Protein AF-A0A327NDV2-F1 (afdb_monomer)

Sequence (132 aa):
MPEPAHWRHCYEQLCWQADEEELPPLVFFKADGRTGRAKRSKGRNLLDRLILHQDAVLAFAFEPGVPFTNNQAERDLRPVKVKQRVSGCFRTESGAGMYARISGFISTMRKNSQNVVDELASVLSGSFQWAT

Solvent-accessible surface area (backbone atoms only — not comparable to full-atom values): 8002 Å² total; per-residue (Å²): 129,83,58,73,67,57,57,51,49,55,50,52,51,51,53,51,53,50,56,72,70,50,74,79,60,52,69,47,75,43,98,85,74,46,72,47,81,60,46,73,51,73,63,57,57,48,49,57,48,48,66,76,39,40,69,70,72,48,30,42,83,75,42,87,93,42,64,90,59,64,61,63,61,52,60,68,48,43,60,60,52,45,32,52,76,70,64,80,40,67,95,43,69,69,58,44,50,54,51,50,53,54,51,49,50,49,53,50,32,51,74,70,72,44,61,51,67,62,52,53,50,28,51,76,70,71,70,58,73,81,91,125

InterPro domains:
  IPR004291 Transposase IS66, central domain [PF03050] (35-96)
  IPR052344 Transposase-related protein [PTHR33678] (30-127)

Foldseek 3Di:
DDDPVVVLVVLVVVLVVLVVVADDFDWDADPVRDIDDGHGDPSRVVSVVCVVCVCVQCCCVPPPPDPNDCVLVCVLCVVLVCCCPPVVHDPDPVSSVVVNVLSVLQSVCVVVVHDSVVQVVCVVVVNHDDDD

Secondary structure (DSSP, 8-state):
---HHHHHHHHHHHHHHHHHHSPPPBPPBPTTSPBPPPBPPHHHHHHHHHHHTHHHHHHHHHSTT--SSTHHHHHHHHHHHHHHHTS---SSHHHHHHHHHHHHHHHHHHHTT--HHHHHHHHHTT------

Nearest PDB structures (foldseek):
  4fxx-assembly6_C  TM=3.735E-01  e=3.099E+00  Homo sapiens
  7wig-assembly1_R  TM=2.532E-01  e=3.294E+00  Homo sapiens
  7bml-assembly2_C  TM=2.280E-01  e=4.472E+00  Borreliella burgdorferi

Radius of gyration: 22.99 Å; Cα contacts (8 Å, |Δi|>4): 66; chains: 1; bounding box: 59×37×53 Å

pLDDT: mean 89.01, std 7.72, range [56.84,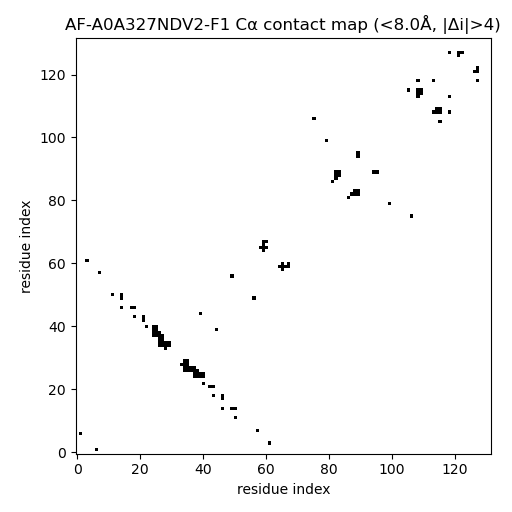 96.94]

Structure (mmCIF, N/CA/C/O backbone):
data_AF-A0A327NDV2-F1
#
_entry.id   AF-A0A327NDV2-F1
#
loop_
_atom_site.group_PDB
_atom_site.id
_atom_site.type_symbol
_atom_site.label_atom_id
_atom_site.label_alt_id
_atom_site.label_comp_id
_atom_site.label_asym_id
_atom_site.label_entity_id
_atom_site.label_seq_id
_atom_site.pdbx_PDB_ins_code
_atom_site.Cartn_x
_atom_site.Cartn_y
_atom_site.Cartn_z
_atom_site.occupancy
_atom_site.B_iso_or_equiv
_atom_site.auth_seq_id
_atom_site.auth_comp_id
_atom_site.auth_asym_id
_atom_site.auth_atom_id
_atom_site.pdbx_PDB_model_num
ATOM 1 N N . MET A 1 1 ? -12.629 15.854 -20.122 1.00 56.84 1 MET A N 1
ATOM 2 C CA . MET A 1 1 ? -11.651 14.851 -19.649 1.00 56.84 1 MET A CA 1
ATOM 3 C C . MET A 1 1 ? -11.583 13.764 -20.706 1.00 56.84 1 MET A C 1
ATOM 5 O O . MET A 1 1 ? -12.658 13.367 -21.145 1.00 56.84 1 MET A O 1
ATOM 9 N N . PRO A 1 2 ? -10.397 13.343 -21.177 1.00 66.94 2 PRO A N 1
ATOM 10 C CA . PRO A 1 2 ? -10.296 12.212 -22.096 1.00 66.94 2 PRO A CA 1
ATOM 11 C C . PRO A 1 2 ? -10.910 10.955 -21.474 1.00 66.94 2 PRO A C 1
ATOM 13 O O . PRO A 1 2 ? -10.906 10.800 -20.252 1.00 66.94 2 PRO A O 1
ATOM 16 N N . GLU A 1 3 ? -11.452 10.089 -22.322 1.00 84.06 3 GLU A N 1
ATOM 17 C CA . GLU A 1 3 ? -12.084 8.827 -21.930 1.00 84.06 3 GLU A CA 1
ATOM 18 C C . GLU A 1 3 ? -11.036 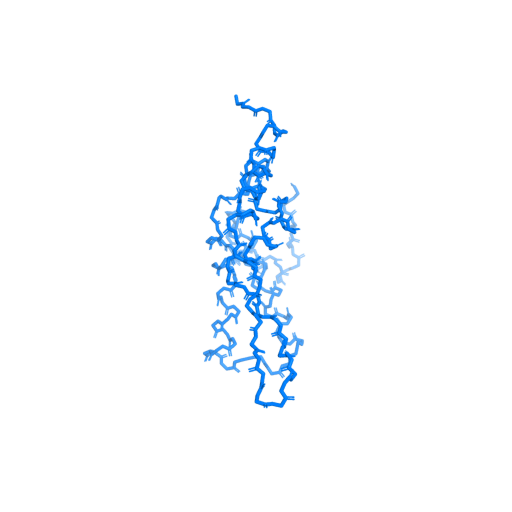7.879 -21.300 1.00 84.06 3 GLU A C 1
ATOM 20 O O . GLU A 1 3 ? -9.881 7.898 -21.735 1.00 84.06 3 GLU A O 1
ATOM 25 N N . PRO A 1 4 ? -11.363 7.066 -20.274 1.00 84.31 4 PRO A N 1
ATOM 26 C CA . PRO A 1 4 ? -10.383 6.220 -19.582 1.00 84.31 4 PRO A CA 1
ATOM 27 C C . PRO A 1 4 ? -9.546 5.320 -20.500 1.00 84.31 4 PRO A C 1
ATOM 29 O O . PRO A 1 4 ? -8.363 5.098 -20.230 1.00 84.31 4 PRO A O 1
ATOM 32 N N . ALA A 1 5 ? -10.122 4.848 -21.611 1.00 89.25 5 ALA A N 1
ATOM 33 C CA . ALA A 1 5 ? -9.399 4.066 -22.610 1.00 89.25 5 ALA A CA 1
ATOM 34 C C . ALA A 1 5 ? -8.225 4.834 -23.242 1.00 89.25 5 ALA A C 1
ATOM 36 O O . ALA A 1 5 ? -7.167 4.250 -23.470 1.00 89.25 5 ALA A O 1
ATOM 37 N N . HIS A 1 6 ? -8.366 6.147 -23.458 1.00 92.75 6 HIS A N 1
ATOM 38 C CA . HIS A 1 6 ? -7.300 6.981 -24.015 1.00 92.75 6 HIS A CA 1
ATOM 39 C C . HIS A 1 6 ? -6.055 6.973 -23.121 1.00 92.75 6 HIS A C 1
ATOM 41 O O . HIS A 1 6 ? -4.944 6.755 -23.593 1.00 92.75 6 HIS A O 1
ATOM 47 N N . TRP A 1 7 ? -6.236 7.167 -21.815 1.00 92.38 7 TRP A N 1
ATOM 48 C CA . TRP A 1 7 ? -5.125 7.215 -20.865 1.00 92.38 7 TRP A CA 1
ATOM 49 C C . TRP A 1 7 ? -4.449 5.859 -20.665 1.00 92.38 7 TRP A C 1
ATOM 51 O O . TRP A 1 7 ? -3.228 5.809 -20.530 1.00 92.38 7 TRP A O 1
ATOM 61 N N . ARG A 1 8 ? -5.217 4.763 -20.698 1.00 94.12 8 ARG A N 1
ATOM 62 C CA . ARG A 1 8 ? -4.651 3.406 -20.702 1.00 94.12 8 ARG A CA 1
ATOM 63 C C . ARG A 1 8 ? -3.805 3.163 -21.942 1.00 94.12 8 ARG A C 1
ATOM 65 O O . ARG A 1 8 ? -2.675 2.710 -21.817 1.00 94.12 8 ARG A O 1
ATOM 72 N N . HIS A 1 9 ? -4.303 3.560 -23.109 1.00 94.62 9 HIS A N 1
ATOM 73 C CA . HIS A 1 9 ? -3.544 3.446 -24.345 1.00 94.62 9 HIS A CA 1
ATOM 74 C C . HIS A 1 9 ? -2.242 4.259 -24.287 1.00 94.62 9 HIS A C 1
ATOM 76 O O . HIS A 1 9 ? -1.179 3.736 -24.602 1.00 94.62 9 HIS A O 1
ATOM 82 N N . CYS A 1 10 ? -2.287 5.506 -23.808 1.00 95.00 10 CYS A N 1
ATOM 83 C CA . CYS A 1 10 ? -1.079 6.312 -23.604 1.00 95.00 10 CYS A CA 1
ATOM 84 C C . CYS A 1 10 ? -0.078 5.633 -22.651 1.00 95.00 10 CYS A C 1
ATOM 86 O O . CYS A 1 10 ? 1.124 5.654 -22.907 1.00 95.00 10 CYS A O 1
ATOM 88 N N . TYR A 1 11 ? -0.557 5.010 -21.573 1.00 95.69 11 TYR A N 1
ATOM 89 C CA . TYR A 1 11 ? 0.287 4.269 -20.635 1.00 95.69 11 TYR A CA 1
ATOM 90 C C . TYR A 1 11 ? 0.941 3.035 -21.276 1.00 95.69 11 TYR A C 1
ATOM 92 O O . TYR A 1 11 ? 2.135 2.799 -21.091 1.00 95.69 11 TYR A O 1
ATOM 100 N N . GLU A 1 12 ? 0.184 2.276 -22.065 1.00 96.00 12 GLU A N 1
ATOM 101 C CA . GLU A 1 12 ? 0.687 1.116 -22.808 1.00 96.00 12 GLU A CA 1
ATOM 102 C C . GLU A 1 12 ? 1.746 1.522 -23.835 1.00 96.00 12 GLU A C 1
ATOM 104 O O . GLU A 1 12 ? 2.784 0.872 -23.930 1.00 96.00 12 GLU A O 1
ATOM 109 N N . GLN A 1 13 ? 1.533 2.635 -24.546 1.00 96.62 13 GLN A N 1
ATOM 110 C CA . GLN A 1 13 ? 2.521 3.183 -25.478 1.00 96.62 13 GLN A CA 1
ATOM 111 C C . GLN A 1 13 ? 3.828 3.563 -24.771 1.00 96.62 13 GLN A C 1
ATOM 113 O O . GLN A 1 13 ? 4.904 3.264 -25.282 1.00 96.62 13 GLN A O 1
ATOM 118 N N . LEU A 1 14 ? 3.759 4.158 -23.575 1.00 96.06 14 LEU A N 1
ATOM 119 C CA . LEU A 1 14 ? 4.951 4.461 -22.774 1.00 96.06 14 LEU A CA 1
ATOM 120 C C . LEU A 1 14 ? 5.684 3.193 -22.322 1.00 96.06 14 LEU A C 1
ATOM 122 O O . LEU A 1 14 ? 6.911 3.143 -22.365 1.00 96.06 14 LEU A O 1
ATOM 126 N N . CYS A 1 15 ? 4.948 2.161 -21.903 1.00 95.88 15 CYS A N 1
ATOM 127 C CA . CYS A 1 15 ? 5.549 0.879 -21.540 1.00 95.88 15 CYS A CA 1
ATOM 128 C C . CYS A 1 15 ? 6.213 0.210 -22.749 1.00 95.88 15 CYS A C 1
ATOM 130 O O . CYS A 1 15 ? 7.294 -0.355 -22.614 1.00 95.88 15 CYS A O 1
ATOM 132 N N . TRP A 1 16 ? 5.598 0.308 -23.927 1.00 95.44 16 TRP A N 1
ATOM 133 C CA . TRP A 1 16 ? 6.152 -0.224 -25.167 1.00 95.44 16 TRP A CA 1
ATOM 134 C C . TRP A 1 16 ? 7.442 0.497 -25.578 1.00 95.44 16 TRP A C 1
ATOM 136 O O . TRP A 1 16 ? 8.445 -0.161 -25.831 1.00 95.44 16 TRP A O 1
ATOM 146 N N . GLN A 1 17 ? 7.462 1.832 -25.535 1.00 95.19 17 GLN A N 1
ATOM 147 C CA . GLN A 1 17 ? 8.678 2.622 -25.779 1.00 95.19 17 GLN A CA 1
ATOM 148 C C . GLN A 1 17 ? 9.801 2.257 -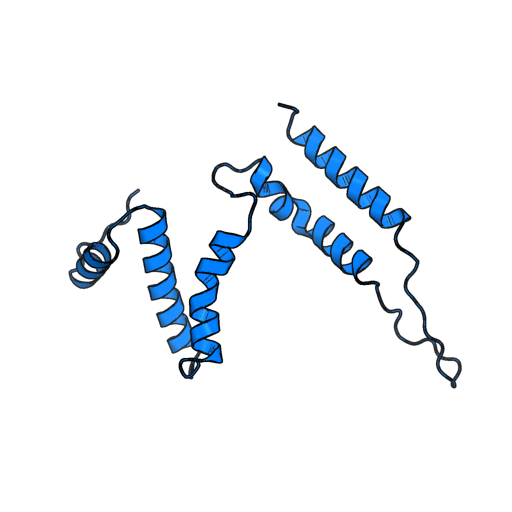24.798 1.00 95.19 17 GLN A C 1
ATOM 150 O O . GLN A 1 17 ? 10.943 2.048 -25.201 1.00 95.19 17 GLN A O 1
ATOM 155 N N . ALA A 1 18 ? 9.472 2.106 -23.512 1.00 92.62 18 ALA A N 1
ATOM 156 C CA . ALA A 1 18 ? 10.437 1.673 -22.506 1.00 92.62 18 ALA A CA 1
ATOM 157 C C . ALA A 1 18 ? 10.971 0.251 -22.768 1.00 92.62 18 ALA A C 1
ATOM 159 O O . ALA A 1 18 ? 12.122 -0.038 -22.450 1.00 92.62 18 ALA A O 1
ATOM 160 N N . ASP A 1 19 ? 10.158 -0.640 -23.342 1.00 92.50 19 ASP A N 1
ATOM 161 C CA . ASP A 1 19 ? 10.573 -1.998 -23.700 1.00 92.50 19 ASP A CA 1
ATOM 162 C C . ASP A 1 19 ? 11.634 -2.005 -24.811 1.00 92.50 19 ASP A C 1
ATOM 164 O O . ASP A 1 19 ? 12.606 -2.765 -24.717 1.00 92.50 19 ASP A O 1
ATOM 168 N N . GLU A 1 20 ? 11.461 -1.125 -25.808 1.00 91.62 20 GLU A N 1
ATOM 169 C CA . GLU A 1 20 ? 12.393 -0.920 -26.923 1.00 91.62 20 GLU A CA 1
ATOM 170 C C . GLU A 1 20 ? 13.711 -0.267 -26.480 1.00 91.62 20 GLU A C 1
ATOM 172 O O . GLU A 1 20 ? 14.782 -0.658 -26.948 1.00 91.62 20 GLU A O 1
ATOM 177 N N . GLU A 1 21 ? 13.652 0.708 -25.567 1.00 90.12 21 GLU A N 1
ATOM 178 C CA . GLU A 1 21 ? 14.844 1.379 -25.029 1.00 90.12 21 GLU A CA 1
ATOM 179 C C . GLU A 1 21 ? 15.675 0.473 -24.104 1.00 90.12 21 GLU A C 1
ATOM 181 O O . GLU A 1 21 ? 16.891 0.646 -23.960 1.00 90.12 21 GLU A O 1
ATOM 186 N N . GLU A 1 22 ? 15.038 -0.498 -23.448 1.00 85.69 22 GLU A N 1
ATOM 187 C CA . GLU A 1 22 ? 15.705 -1.376 -22.496 1.00 85.69 22 GLU A CA 1
ATOM 188 C C . GLU A 1 22 ? 16.676 -2.343 -23.185 1.00 85.69 22 GLU A C 1
ATOM 190 O O . GLU A 1 22 ? 16.289 -3.255 -23.918 1.00 85.69 22 GLU A O 1
ATOM 195 N N . LEU A 1 23 ? 17.959 -2.213 -22.837 1.00 77.12 23 LEU A N 1
ATOM 196 C CA . LEU A 1 23 ? 19.032 -3.063 -23.347 1.00 77.12 23 LEU A CA 1
ATOM 197 C C . LEU A 1 23 ? 18.745 -4.565 -23.135 1.00 77.12 23 LEU A C 1
ATOM 199 O O . LEU A 1 23 ? 18.172 -4.960 -22.108 1.00 77.12 23 LEU A O 1
ATOM 203 N N . PRO A 1 24 ? 19.213 -5.435 -24.052 1.00 74.50 24 PRO A N 1
ATOM 204 C CA . PRO A 1 24 ? 19.116 -6.875 -23.870 1.00 74.50 24 PRO A CA 1
ATOM 205 C C . PRO A 1 24 ? 19.810 -7.304 -22.566 1.00 74.50 24 PRO A C 1
ATOM 207 O O . PRO A 1 24 ? 20.799 -6.694 -22.142 1.00 74.50 24 PRO A O 1
ATOM 210 N N . PRO A 1 25 ? 19.306 -8.356 -21.897 1.00 74.88 25 PRO A N 1
ATOM 211 C CA . PRO A 1 25 ? 19.805 -8.752 -20.590 1.00 74.88 25 PRO A CA 1
ATOM 212 C C . PRO A 1 25 ? 21.292 -9.113 -20.662 1.00 74.88 25 PRO A C 1
ATOM 214 O O . PRO A 1 25 ? 21.723 -9.881 -21.522 1.00 74.88 25 PRO A O 1
ATOM 217 N N . LEU A 1 26 ? 22.079 -8.575 -19.726 1.00 70.88 26 LEU A N 1
ATOM 218 C CA . LEU A 1 26 ? 23.523 -8.787 -19.700 1.00 70.88 26 LEU A CA 1
ATOM 219 C C . LEU A 1 26 ? 23.830 -10.260 -19.406 1.00 70.88 26 LEU A C 1
ATOM 221 O O . LEU A 1 26 ? 23.457 -10.790 -18.350 1.00 70.88 26 LEU A O 1
ATOM 225 N N . VAL A 1 27 ? 24.528 -10.908 -20.338 1.00 74.50 27 VAL A N 1
ATOM 226 C CA . VAL A 1 27 ? 25.025 -12.279 -20.202 1.00 74.50 27 VAL A CA 1
ATOM 227 C C . VAL A 1 27 ? 26.493 -12.221 -19.795 1.00 74.50 27 VAL A C 1
ATOM 229 O O . VAL A 1 27 ? 27.320 -11.645 -20.496 1.00 74.50 27 VAL A O 1
ATOM 232 N N . PHE A 1 28 ? 26.825 -12.823 -18.654 1.00 72.19 28 PHE A N 1
ATOM 233 C CA . PHE A 1 28 ? 28.207 -12.929 -18.191 1.00 72.19 28 PHE A CA 1
ATOM 234 C C . PHE A 1 28 ? 28.775 -14.294 -18.578 1.00 72.19 28 PHE A C 1
ATOM 236 O O . PHE A 1 28 ? 28.183 -15.327 -18.253 1.00 72.19 28 PHE A O 1
ATOM 243 N N . PHE A 1 29 ? 29.929 -14.305 -19.238 1.00 76.06 29 PHE A N 1
ATOM 244 C CA . PHE A 1 29 ? 30.659 -15.528 -19.561 1.00 76.06 29 PHE A CA 1
ATOM 245 C C . PHE A 1 29 ? 31.548 -15.924 -18.382 1.00 76.06 29 PHE A C 1
ATOM 247 O O . PHE A 1 29 ? 32.272 -15.094 -17.831 1.00 76.06 29 PHE A O 1
ATOM 254 N N . LYS A 1 30 ? 31.480 -17.190 -17.970 1.00 75.44 30 LYS A N 1
ATOM 255 C CA . LYS A 1 30 ? 32.405 -17.757 -16.985 1.00 75.44 30 LYS A CA 1
ATOM 256 C C . LYS A 1 30 ? 33.690 -18.223 -17.674 1.00 75.44 30 LYS A C 1
ATOM 258 O O . LYS A 1 30 ? 33.694 -18.505 -18.870 1.00 75.44 30 LYS A O 1
ATOM 263 N N . ALA A 1 31 ? 34.765 -18.371 -16.896 1.00 75.69 31 ALA A N 1
ATOM 264 C CA . ALA A 1 31 ? 36.054 -18.876 -17.381 1.00 75.69 31 ALA A CA 1
ATOM 265 C C . ALA A 1 31 ? 35.983 -20.309 -17.956 1.00 75.69 31 ALA A C 1
ATOM 267 O O . ALA A 1 31 ? 36.835 -20.684 -18.751 1.00 75.69 31 ALA A O 1
ATOM 268 N N . ASP A 1 32 ? 34.958 -21.092 -17.592 1.00 81.38 32 ASP A N 1
ATOM 269 C CA . ASP A 1 32 ? 34.698 -22.447 -18.106 1.00 81.38 32 ASP A CA 1
ATOM 270 C C . ASP A 1 32 ? 33.870 -22.463 -19.411 1.00 81.38 32 ASP A C 1
ATOM 272 O O . ASP A 1 32 ? 33.398 -23.519 -19.830 1.00 81.38 32 ASP A O 1
ATOM 276 N N . GLY A 1 33 ? 33.650 -21.303 -20.042 1.00 76.75 33 GLY A N 1
ATOM 277 C CA . GLY A 1 33 ? 32.886 -21.165 -21.287 1.00 76.75 33 GLY A CA 1
ATOM 278 C C . GLY A 1 33 ? 31.366 -21.230 -21.110 1.00 76.75 33 GLY A C 1
ATOM 279 O O . GLY A 1 33 ? 30.626 -21.027 -22.072 1.00 76.75 33 GLY A O 1
ATOM 280 N N . ARG A 1 34 ? 30.865 -21.470 -19.890 1.00 77.12 34 ARG A N 1
ATOM 281 C CA . ARG A 1 34 ? 29.425 -21.475 -19.614 1.00 77.12 34 ARG A CA 1
ATOM 282 C C . ARG A 1 34 ? 28.910 -20.053 -19.414 1.00 77.12 34 ARG A C 1
ATOM 284 O O . ARG A 1 34 ? 29.515 -19.237 -18.716 1.00 77.12 34 ARG A O 1
ATOM 291 N N . THR A 1 35 ? 27.738 -19.759 -19.960 1.00 71.50 35 THR A N 1
ATOM 292 C CA . THR A 1 35 ? 27.029 -18.507 -19.679 1.00 71.50 35 THR A CA 1
ATOM 293 C C . THR A 1 35 ? 26.385 -18.568 -18.296 1.00 71.50 35 THR A C 1
ATOM 295 O O . THR A 1 35 ? 25.659 -19.509 -17.968 1.00 71.50 35 THR A O 1
ATOM 298 N N . GLY A 1 36 ? 26.639 -17.560 -17.463 1.00 72.38 36 GLY A N 1
ATOM 299 C CA . GLY A 1 36 ? 25.871 -17.332 -16.243 1.00 72.38 36 GLY A CA 1
ATOM 300 C C . GLY A 1 36 ? 24.419 -16.949 -16.553 1.00 72.38 36 GLY A C 1
ATOM 301 O O . GLY A 1 36 ? 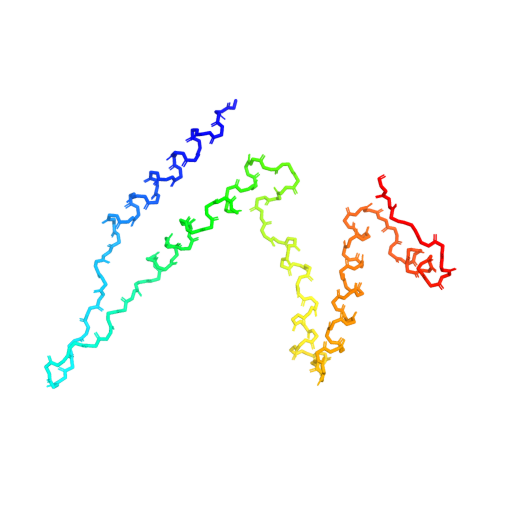24.081 -16.595 -17.681 1.00 72.38 36 GLY A O 1
ATOM 302 N N . ARG A 1 37 ? 23.546 -16.993 -15.536 1.00 76.50 37 ARG A N 1
ATOM 303 C CA . ARG A 1 37 ? 22.159 -16.523 -15.671 1.00 76.50 37 ARG A CA 1
ATOM 304 C C . ARG A 1 37 ? 22.167 -15.052 -16.087 1.00 76.50 37 ARG A C 1
ATOM 306 O O . ARG A 1 37 ? 22.743 -14.226 -15.379 1.00 76.50 37 ARG A O 1
ATOM 313 N N . ALA A 1 38 ? 21.506 -14.744 -17.200 1.00 79.00 38 ALA A N 1
ATOM 314 C CA . ALA A 1 38 ? 21.373 -13.377 -17.678 1.00 79.00 38 ALA A CA 1
ATOM 315 C C . ALA A 1 38 ? 20.710 -12.509 -16.598 1.00 79.00 38 ALA A C 1
ATOM 317 O O . ALA A 1 38 ? 19.666 -12.871 -16.039 1.00 79.00 38 ALA A O 1
ATOM 318 N N . LYS A 1 39 ? 21.342 -11.384 -16.259 1.00 79.62 39 LYS A N 1
ATOM 319 C CA . LYS A 1 39 ? 20.844 -10.484 -15.217 1.00 79.62 39 LYS A CA 1
ATOM 320 C C . LYS A 1 39 ? 19.948 -9.433 -15.864 1.00 79.62 39 LYS A C 1
ATOM 322 O O . LYS A 1 39 ? 20.392 -8.704 -16.745 1.00 79.62 39 LYS A O 1
ATOM 327 N N . ARG A 1 40 ? 18.698 -9.335 -15.401 1.00 83.00 40 ARG A N 1
ATOM 328 C CA . ARG A 1 40 ? 17.793 -8.244 -15.795 1.00 83.00 40 ARG A CA 1
ATOM 329 C C . ARG A 1 40 ? 18.275 -6.915 -15.209 1.00 83.00 40 ARG A C 1
ATOM 331 O O . ARG A 1 40 ? 18.765 -6.878 -14.074 1.00 83.00 40 ARG A O 1
ATOM 338 N N . SER A 1 41 ? 18.128 -5.838 -15.978 1.00 87.62 41 SER A N 1
ATOM 339 C CA . SER A 1 41 ? 18.384 -4.469 -15.525 1.00 87.62 41 SER A CA 1
ATOM 340 C C . SER A 1 41 ? 17.367 -4.058 -14.446 1.00 87.62 41 SER A C 1
ATOM 342 O O . SER A 1 41 ? 16.337 -4.707 -14.238 1.00 87.62 41 SER A O 1
ATOM 344 N N . LYS A 1 42 ? 17.649 -2.969 -13.718 1.00 89.00 42 LYS A N 1
ATOM 345 C CA . LYS A 1 42 ? 16.667 -2.401 -12.779 1.00 89.00 42 LYS A CA 1
ATOM 346 C C . LYS A 1 42 ? 15.435 -1.863 -13.514 1.00 89.00 42 LYS A C 1
ATOM 348 O O . LYS A 1 42 ? 14.337 -2.048 -13.002 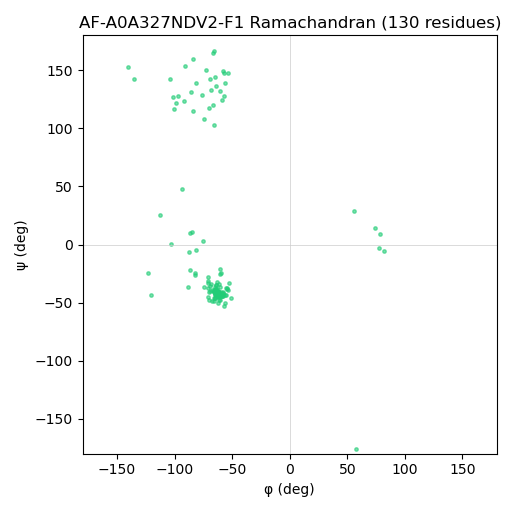1.00 89.00 42 LYS A O 1
ATOM 353 N N . GLY A 1 43 ? 15.621 -1.242 -14.679 1.00 90.75 43 GLY A N 1
ATOM 354 C CA . GLY A 1 43 ? 14.526 -0.672 -15.458 1.00 90.75 43 GLY A CA 1
ATOM 355 C C . GLY A 1 43 ? 13.626 -1.744 -16.074 1.00 90.75 43 GLY A C 1
ATOM 356 O O . GLY A 1 43 ? 12.422 -1.669 -15.869 1.00 90.75 43 GLY A O 1
ATOM 357 N N . ARG A 1 44 ? 14.170 -2.849 -16.608 1.00 90.50 44 ARG A N 1
ATOM 358 C CA . ARG A 1 44 ? 13.364 -4.007 -17.043 1.00 90.50 44 ARG A CA 1
ATOM 359 C C . ARG A 1 44 ? 12.512 -4.582 -15.909 1.00 90.50 44 ARG A C 1
ATOM 361 O O . ARG A 1 44 ? 11.330 -4.829 -16.092 1.00 90.50 44 ARG A O 1
ATOM 368 N N . ASN A 1 45 ? 13.083 -4.745 -14.710 1.00 91.81 45 ASN A N 1
ATOM 369 C CA . ASN A 1 45 ? 12.308 -5.212 -13.552 1.00 91.81 45 ASN A CA 1
ATOM 370 C C . ASN A 1 45 ? 11.200 -4.222 -13.149 1.00 91.81 45 ASN A C 1
ATOM 372 O O . ASN A 1 45 ? 10.155 -4.650 -12.666 1.00 91.81 45 ASN A O 1
ATOM 376 N N . LEU A 1 46 ? 11.432 -2.913 -13.295 1.00 93.31 46 LEU A N 1
ATOM 377 C CA . LEU A 1 46 ? 10.420 -1.891 -13.036 1.00 93.31 46 LEU A CA 1
ATOM 378 C C . LEU A 1 46 ? 9.317 -1.930 -14.101 1.00 93.31 46 LEU A C 1
ATOM 380 O O . LEU A 1 46 ? 8.149 -1.973 -13.732 1.00 93.31 46 LEU A O 1
ATOM 384 N N . LEU A 1 47 ? 9.679 -1.982 -15.384 1.00 94.56 47 LEU A N 1
ATOM 385 C CA . LEU A 1 47 ? 8.754 -2.081 -16.511 1.00 94.56 47 LEU A CA 1
ATOM 386 C C . LEU A 1 47 ? 7.841 -3.303 -16.383 1.00 94.56 47 LEU A C 1
ATOM 388 O O . LEU A 1 47 ? 6.622 -3.158 -16.399 1.00 94.56 47 LEU A O 1
ATOM 392 N N . ASP A 1 48 ? 8.417 -4.482 -16.134 1.00 93.44 48 ASP A N 1
ATOM 393 C CA . ASP A 1 48 ? 7.658 -5.721 -15.924 1.00 93.44 48 ASP A CA 1
ATOM 394 C C . ASP A 1 48 ? 6.617 -5.558 -14.802 1.00 93.44 48 ASP A C 1
ATOM 396 O O . ASP A 1 48 ? 5.503 -6.075 -14.878 1.00 93.44 48 ASP A O 1
ATOM 400 N N . ARG A 1 49 ? 6.972 -4.832 -13.732 1.00 95.81 49 ARG A N 1
ATOM 401 C CA . ARG A 1 49 ? 6.073 -4.571 -12.599 1.00 95.81 49 ARG A CA 1
ATOM 402 C C . ARG A 1 49 ? 5.003 -3.537 -12.932 1.00 95.81 49 ARG A C 1
ATOM 404 O O . ARG A 1 49 ? 3.891 -3.689 -12.440 1.00 95.81 49 ARG A O 1
ATOM 411 N N . LEU A 1 50 ? 5.331 -2.517 -13.717 1.00 95.50 50 LEU A N 1
ATOM 412 C CA . LEU A 1 50 ? 4.388 -1.502 -14.180 1.00 95.50 50 LEU A CA 1
ATOM 413 C C . LEU A 1 50 ? 3.330 -2.121 -15.100 1.00 95.50 50 LEU A C 1
ATOM 415 O O . LEU A 1 50 ? 2.146 -1.932 -14.848 1.00 95.50 50 LEU A O 1
ATOM 419 N N . ILE A 1 51 ? 3.741 -2.961 -16.053 1.00 95.62 51 ILE A N 1
ATOM 420 C CA . ILE A 1 51 ? 2.827 -3.710 -16.929 1.00 95.62 51 ILE A CA 1
ATOM 421 C C . ILE A 1 51 ? 1.956 -4.667 -16.106 1.00 95.62 51 ILE A C 1
ATOM 423 O O . ILE A 1 51 ? 0.733 -4.658 -16.219 1.00 95.62 51 ILE A O 1
ATOM 427 N N . LEU A 1 52 ? 2.570 -5.473 -15.231 1.00 96.94 52 LEU A N 1
ATOM 428 C CA . LEU A 1 52 ? 1.845 -6.469 -14.434 1.00 96.94 52 LEU A CA 1
ATOM 429 C C . LEU A 1 52 ? 0.799 -5.846 -13.495 1.00 96.94 52 LEU A C 1
ATOM 431 O O . LEU A 1 52 ? -0.222 -6.470 -13.225 1.00 96.94 52 LEU A O 1
ATOM 435 N N . HIS A 1 53 ? 1.069 -4.651 -12.966 1.00 95.62 53 HIS A N 1
ATOM 436 C CA . HIS A 1 53 ? 0.208 -3.966 -11.994 1.00 95.62 53 HIS A CA 1
ATOM 437 C C . HIS A 1 53 ? -0.427 -2.693 -12.567 1.00 95.62 53 HIS A C 1
ATOM 439 O O . HIS A 1 53 ? -0.775 -1.798 -11.799 1.00 95.62 53 HIS A O 1
ATOM 445 N N . GLN A 1 54 ? -0.592 -2.606 -13.892 1.00 94.94 54 GLN A N 1
ATOM 446 C CA . GLN A 1 54 ? -1.089 -1.417 -14.597 1.00 94.94 54 GLN A CA 1
ATOM 447 C C . GLN A 1 54 ? -2.392 -0.878 -13.995 1.00 94.94 54 GLN A C 1
ATOM 449 O O . GLN A 1 54 ? -2.497 0.318 -13.725 1.00 94.94 54 GLN A O 1
ATOM 454 N N . ASP A 1 55 ? -3.359 -1.754 -13.718 1.00 93.38 55 ASP A N 1
ATOM 455 C CA . ASP A 1 55 ? -4.643 -1.349 -13.138 1.00 93.38 55 ASP A CA 1
ATOM 456 C C . ASP A 1 55 ? -4.475 -0.691 -11.764 1.00 93.38 55 ASP A C 1
ATOM 458 O O . ASP A 1 55 ? -5.098 0.330 -11.483 1.00 93.38 55 ASP A O 1
ATOM 462 N N . ALA A 1 56 ? -3.585 -1.224 -10.925 1.00 92.38 56 ALA A N 1
ATOM 463 C CA . ALA A 1 56 ? -3.297 -0.655 -9.612 1.00 92.38 56 ALA A CA 1
ATOM 464 C C . ALA A 1 56 ? -2.524 0.669 -9.714 1.00 92.38 56 ALA A C 1
ATOM 466 O O . ALA A 1 56 ? -2.771 1.588 -8.936 1.00 92.38 56 ALA A O 1
ATOM 467 N N . VAL A 1 57 ? -1.603 0.783 -10.677 1.00 92.62 57 VAL A N 1
ATOM 468 C CA . VAL A 1 57 ? -0.835 2.013 -10.927 1.00 92.62 57 VAL A CA 1
ATOM 469 C C . VAL A 1 57 ? -1.748 3.137 -11.414 1.00 92.62 57 VAL A C 1
ATOM 471 O O . VAL A 1 57 ? -1.586 4.276 -10.987 1.00 92.62 57 VAL A O 1
ATOM 474 N N . LEU A 1 58 ? -2.717 2.826 -12.276 1.00 93.44 58 LEU A N 1
ATOM 475 C CA . LEU A 1 58 ? -3.648 3.802 -12.843 1.00 93.44 58 LEU A CA 1
ATOM 476 C C . LEU A 1 58 ? -4.897 4.037 -11.983 1.00 93.44 58 LEU A C 1
ATOM 478 O O . LEU A 1 58 ? -5.675 4.941 -12.285 1.00 93.44 58 LEU A O 1
ATOM 482 N N . ALA A 1 59 ? -5.088 3.273 -10.904 1.00 92.88 59 ALA A N 1
ATOM 483 C CA . ALA A 1 59 ? -6.277 3.354 -10.059 1.00 92.88 59 ALA A CA 1
ATOM 484 C C . ALA A 1 59 ? -6.560 4.780 -9.562 1.00 92.88 59 ALA A C 1
ATOM 486 O O . ALA A 1 59 ? -7.705 5.209 -9.596 1.00 92.88 59 ALA A O 1
ATOM 487 N N . PHE A 1 60 ? -5.536 5.560 -9.194 1.00 92.06 60 PHE A N 1
ATOM 488 C CA . PHE A 1 60 ? -5.726 6.943 -8.727 1.00 92.06 60 PHE A CA 1
ATOM 489 C C . PHE A 1 60 ? -6.406 7.863 -9.756 1.00 92.06 60 PHE A C 1
ATOM 491 O O . PHE A 1 60 ? -6.966 8.892 -9.386 1.00 92.06 60 PHE A O 1
ATOM 498 N N . ALA A 1 61 ? -6.301 7.543 -11.049 1.00 91.44 61 ALA A N 1
ATOM 499 C CA . ALA A 1 61 ? -6.846 8.361 -12.125 1.00 91.44 61 ALA A CA 1
ATOM 500 C C . ALA A 1 61 ? -8.315 8.033 -12.426 1.00 91.44 61 ALA A C 1
ATOM 502 O O . ALA A 1 61 ? -9.015 8.865 -13.004 1.00 91.44 61 ALA A O 1
ATOM 503 N N . PHE A 1 62 ? -8.774 6.832 -12.060 1.00 91.62 62 PHE A N 1
ATOM 504 C CA . PHE A 1 62 ? -10.081 6.308 -12.466 1.00 91.62 62 PHE A CA 1
ATOM 505 C C . PHE A 1 62 ? -10.986 5.909 -11.298 1.00 91.62 62 PHE A C 1
ATOM 507 O O . PHE A 1 62 ? -12.201 5.918 -11.467 1.00 91.62 62 PHE A O 1
ATOM 514 N N . GLU A 1 63 ? -10.421 5.582 -10.136 1.00 91.19 63 GLU A N 1
ATOM 515 C CA . GLU A 1 63 ? -11.157 5.187 -8.936 1.00 91.19 63 GLU A CA 1
ATOM 516 C C . GLU A 1 63 ? -11.253 6.369 -7.957 1.00 91.19 63 GLU A C 1
ATOM 518 O O . GLU A 1 63 ? -10.228 6.843 -7.443 1.00 91.19 63 GLU A O 1
ATOM 523 N N . PRO A 1 64 ? -12.468 6.864 -7.664 1.00 90.06 64 PRO A N 1
ATOM 524 C CA . PRO A 1 64 ? -12.670 7.892 -6.656 1.00 90.06 64 PRO A CA 1
ATOM 525 C C . PRO A 1 64 ? -12.111 7.485 -5.287 1.00 90.06 64 PRO A C 1
ATOM 527 O O . PRO A 1 64 ? -12.257 6.360 -4.826 1.00 90.06 64 PRO A O 1
ATOM 530 N N . GLY A 1 65 ? -11.480 8.433 -4.595 1.00 87.75 65 GLY A N 1
ATOM 531 C CA . GLY A 1 65 ? -10.945 8.204 -3.249 1.00 87.75 65 GLY A CA 1
ATOM 532 C C . GLY A 1 65 ? -9.574 7.522 -3.201 1.00 87.75 65 GLY A C 1
ATOM 533 O O . GLY A 1 65 ? -8.981 7.467 -2.122 1.00 87.75 65 GLY A O 1
ATOM 534 N N . VAL A 1 66 ? -9.014 7.080 -4.335 1.00 90.25 66 VAL A N 1
ATOM 535 C CA . VAL A 1 66 ? -7.621 6.616 -4.402 1.00 90.25 66 VAL A CA 1
ATOM 536 C C . VAL A 1 66 ? -6.687 7.820 -4.585 1.00 90.25 66 VAL A C 1
ATOM 538 O O . VAL A 1 66 ? -6.738 8.495 -5.613 1.00 90.25 66 VAL A O 1
ATOM 541 N N . PRO A 1 67 ? -5.811 8.133 -3.612 1.00 90.06 67 PRO A N 1
ATOM 542 C CA . PRO A 1 67 ? -4.872 9.237 -3.754 1.00 90.06 67 PRO A CA 1
ATOM 543 C C . PRO A 1 67 ? -3.759 8.892 -4.751 1.00 90.06 67 PRO A C 1
ATOM 545 O O . PRO A 1 67 ? -3.308 7.753 -4.825 1.00 90.06 67 PRO A O 1
ATOM 548 N N . PHE A 1 68 ? -3.216 9.907 -5.432 1.00 89.50 68 PHE A N 1
ATOM 549 C CA . PHE A 1 68 ? -2.039 9.746 -6.302 1.00 89.50 68 PHE A CA 1
ATOM 550 C C . PHE A 1 68 ? -0.787 9.256 -5.549 1.00 89.50 68 PHE A C 1
ATOM 552 O O . PHE A 1 68 ? 0.109 8.651 -6.128 1.00 89.50 68 PHE A O 1
ATOM 559 N N . THR A 1 69 ? -0.701 9.526 -4.242 1.00 90.00 69 THR A N 1
ATOM 560 C CA . THR A 1 69 ? 0.476 9.196 -3.427 1.00 90.00 69 THR A CA 1
ATOM 561 C C . THR A 1 69 ? 0.236 7.977 -2.542 1.00 90.00 69 THR A C 1
ATOM 563 O O . THR A 1 69 ? -0.799 7.885 -1.883 1.00 90.00 69 THR A O 1
ATOM 566 N N . ASN A 1 70 ? 1.262 7.141 -2.373 1.00 89.94 70 ASN A N 1
ATOM 567 C CA . ASN A 1 70 ? 1.258 6.002 -1.445 1.00 89.94 70 ASN A CA 1
ATOM 568 C C . ASN A 1 70 ? 1.425 6.390 0.045 1.00 89.94 70 ASN A C 1
ATOM 570 O O . ASN A 1 70 ? 1.486 5.534 0.928 1.00 89.94 70 ASN A O 1
ATOM 574 N N . ASN A 1 71 ? 1.500 7.687 0.359 1.00 90.50 71 ASN A N 1
ATOM 575 C CA . ASN A 1 71 ? 1.810 8.182 1.705 1.00 90.50 71 ASN A CA 1
ATOM 576 C C . ASN A 1 71 ? 0.874 7.626 2.783 1.00 90.50 71 ASN A C 1
ATOM 578 O O . ASN A 1 71 ? 1.307 7.358 3.905 1.00 90.50 71 ASN A O 1
ATOM 582 N N . GLN A 1 72 ? -0.408 7.461 2.452 1.00 85.88 72 GLN A N 1
ATOM 583 C CA . GLN A 1 72 ? -1.396 6.962 3.398 1.00 85.88 72 GLN A CA 1
ATOM 584 C C . GLN A 1 72 ? -1.137 5.494 3.758 1.00 85.88 72 GLN A C 1
ATOM 586 O O . GLN A 1 72 ? -1.063 5.169 4.943 1.00 85.88 72 GLN A O 1
ATOM 591 N N . ALA A 1 73 ? -0.917 4.625 2.767 1.00 86.44 73 ALA A N 1
ATOM 592 C CA . ALA A 1 73 ? -0.635 3.216 3.031 1.00 86.44 73 ALA A CA 1
ATOM 593 C C . ALA A 1 73 ? 0.704 3.036 3.766 1.00 86.44 73 ALA A C 1
ATOM 595 O O . ALA A 1 73 ? 0.793 2.255 4.712 1.00 86.44 73 ALA A O 1
ATOM 596 N N . GLU A 1 74 ? 1.737 3.809 3.415 1.00 90.56 74 GLU A N 1
ATOM 597 C CA . GLU A 1 74 ? 3.012 3.785 4.144 1.00 90.56 74 GLU A CA 1
ATOM 598 C C . GLU A 1 74 ? 2.862 4.225 5.598 1.00 90.56 74 GLU A C 1
ATOM 600 O O . GLU A 1 74 ? 3.454 3.621 6.498 1.00 90.56 74 GLU A O 1
ATOM 605 N N . ARG A 1 75 ? 2.069 5.273 5.848 1.00 89.44 75 ARG A N 1
ATOM 606 C CA . ARG A 1 75 ? 1.782 5.757 7.200 1.00 89.44 75 ARG A CA 1
ATOM 607 C C . ARG A 1 75 ? 1.041 4.702 8.017 1.00 89.44 75 ARG A C 1
ATOM 609 O O . ARG A 1 75 ? 1.383 4.530 9.184 1.00 89.44 75 ARG A O 1
ATOM 616 N N . ASP A 1 76 ? 0.099 3.986 7.411 1.00 87.62 76 ASP A N 1
ATOM 617 C CA . ASP A 1 76 ? -0.650 2.905 8.060 1.00 87.62 76 ASP A CA 1
ATOM 618 C C . ASP A 1 76 ? 0.231 1.675 8.363 1.00 87.62 76 ASP A C 1
ATOM 620 O O . ASP A 1 76 ? 0.065 1.036 9.401 1.00 87.62 76 ASP A O 1
ATOM 624 N N . LEU A 1 77 ? 1.217 1.363 7.512 1.00 89.12 77 LEU A N 1
ATOM 625 C CA . LEU A 1 77 ? 2.140 0.232 7.706 1.00 89.12 77 LEU A CA 1
ATOM 626 C C . LEU A 1 77 ? 3.311 0.540 8.653 1.00 89.12 77 LEU A C 1
ATOM 628 O O . LEU A 1 77 ? 3.894 -0.368 9.259 1.00 89.12 77 LEU A O 1
ATOM 632 N N . ARG A 1 78 ? 3.678 1.817 8.805 1.00 90.31 78 ARG A N 1
ATOM 633 C CA . ARG A 1 78 ? 4.835 2.246 9.606 1.00 90.31 78 ARG A CA 1
ATOM 634 C C . ARG A 1 78 ? 4.801 1.745 11.061 1.00 90.31 78 ARG A C 1
ATOM 636 O O . ARG A 1 78 ? 5.844 1.257 11.503 1.00 90.31 78 ARG A O 1
ATOM 643 N N . PRO A 1 79 ? 3.676 1.784 11.804 1.00 90.31 79 PRO A N 1
ATOM 644 C CA . PRO A 1 79 ? 3.612 1.272 13.175 1.00 90.31 79 PRO A CA 1
ATOM 645 C C . PRO A 1 79 ? 3.999 -0.205 13.284 1.00 90.31 79 PRO A C 1
ATOM 647 O O . PRO A 1 79 ? 4.780 -0.568 14.162 1.00 90.31 79 PRO A O 1
ATOM 650 N N . VAL A 1 80 ? 3.550 -1.043 12.343 1.00 91.19 80 VAL A N 1
ATOM 651 C CA . VAL A 1 80 ? 3.901 -2.473 12.301 1.00 91.19 80 VAL A CA 1
ATOM 652 C C . VAL A 1 80 ? 5.407 -2.644 12.129 1.00 91.19 80 VAL A C 1
ATOM 654 O O . VAL A 1 80 ? 6.036 -3.434 12.837 1.00 91.19 80 VAL A O 1
ATOM 657 N N . LYS A 1 81 ? 6.023 -1.862 11.233 1.00 91.31 81 LYS A N 1
ATOM 658 C CA . LYS A 1 81 ? 7.470 -1.944 11.011 1.00 91.31 81 LYS A CA 1
ATOM 659 C C . LYS A 1 81 ? 8.275 -1.452 12.211 1.00 91.31 81 LYS A C 1
ATOM 661 O O . LYS A 1 81 ? 9.289 -2.062 12.554 1.00 91.31 81 LYS A O 1
ATOM 666 N N . VAL A 1 82 ? 7.818 -0.387 12.870 1.00 91.94 82 VAL A N 1
ATOM 667 C CA . VAL A 1 82 ? 8.411 0.114 14.120 1.00 91.94 82 VAL A CA 1
ATOM 668 C C . VAL A 1 82 ? 8.299 -0.939 15.221 1.00 91.94 82 VAL A C 1
ATOM 670 O O . VAL A 1 82 ? 9.293 -1.226 15.886 1.00 91.94 82 VAL A O 1
ATOM 673 N N . LYS A 1 83 ? 7.139 -1.591 15.363 1.00 90.69 83 LYS A N 1
ATOM 674 C CA . LYS A 1 83 ? 6.943 -2.683 16.322 1.00 90.69 83 LYS A CA 1
ATOM 675 C C . LYS A 1 83 ? 7.906 -3.841 16.064 1.00 90.69 83 LYS A C 1
ATOM 677 O O . LYS A 1 83 ? 8.534 -4.326 17.003 1.00 90.69 83 LYS A O 1
ATOM 682 N N . GLN A 1 84 ? 8.075 -4.225 14.799 1.00 90.25 84 GLN A N 1
ATOM 683 C CA . GLN A 1 84 ? 8.994 -5.288 14.392 1.00 90.25 84 GLN A CA 1
ATOM 684 C C . GLN A 1 84 ? 10.463 -4.942 14.685 1.00 90.25 84 GLN A C 1
ATOM 686 O O . GLN A 1 84 ? 11.206 -5.790 15.169 1.00 90.25 84 GLN A O 1
ATOM 691 N N . ARG A 1 85 ? 10.891 -3.710 14.381 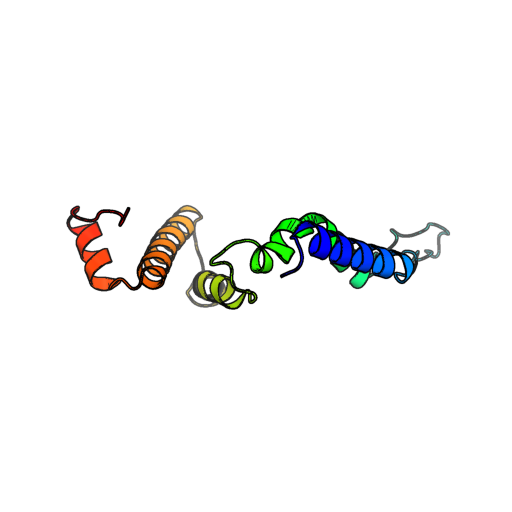1.00 91.12 85 ARG A N 1
ATOM 692 C CA . ARG A 1 85 ? 12.308 -3.313 14.430 1.00 91.12 85 ARG A CA 1
ATOM 693 C C . ARG A 1 85 ? 12.764 -2.793 15.794 1.00 91.12 85 ARG A C 1
ATOM 695 O O . ARG A 1 85 ? 13.915 -3.005 16.151 1.00 91.12 85 ARG A O 1
ATOM 702 N N . VAL A 1 86 ? 11.903 -2.069 16.507 1.00 87.94 86 VAL A N 1
ATOM 703 C CA . VAL A 1 86 ? 12.288 -1.258 17.676 1.00 87.94 86 VAL A CA 1
ATOM 704 C C . VAL A 1 86 ? 11.553 -1.704 18.940 1.00 87.94 86 VAL A C 1
ATOM 706 O O . VAL A 1 86 ? 12.172 -1.848 19.988 1.00 87.94 86 VAL A O 1
ATOM 709 N N . SER A 1 87 ? 10.248 -1.978 18.873 1.00 85.56 87 SER A N 1
ATOM 710 C CA . SER A 1 87 ? 9.431 -2.232 20.075 1.00 85.56 87 SER A CA 1
ATOM 711 C C . SER A 1 87 ? 9.301 -3.721 20.435 1.00 85.56 87 SER A C 1
ATOM 713 O O . SER A 1 87 ? 8.198 -4.216 20.691 1.00 85.56 87 SER A O 1
ATOM 715 N N . GLY A 1 88 ? 10.425 -4.442 20.454 1.00 84.94 88 GLY A N 1
ATOM 716 C CA . GLY A 1 88 ? 10.503 -5.827 20.943 1.00 84.94 88 GLY A CA 1
ATOM 717 C C . GLY A 1 88 ? 9.992 -6.914 19.989 1.00 84.94 88 GLY A C 1
ATOM 718 O O . GLY A 1 88 ? 9.907 -8.069 20.401 1.00 84.94 88 GLY A O 1
ATOM 719 N N . CYS A 1 89 ? 9.687 -6.567 18.732 1.00 90.62 89 CYS A N 1
ATOM 720 C CA . CYS A 1 89 ? 9.202 -7.479 17.691 1.00 90.62 89 CYS A CA 1
ATOM 721 C C . CYS A 1 89 ? 7.902 -8.230 18.068 1.00 90.62 89 CYS A C 1
ATOM 723 O O . CYS A 1 89 ? 7.268 -7.968 19.094 1.00 90.62 89 CYS A O 1
ATOM 725 N N . PHE A 1 90 ? 7.462 -9.138 17.197 1.00 92.75 90 PHE A N 1
ATOM 726 C CA . PHE A 1 90 ? 6.384 -10.087 17.457 1.00 92.75 90 PHE A CA 1
ATOM 727 C C . PHE A 1 90 ? 6.993 -11.452 17.769 1.00 92.75 90 PHE A C 1
ATOM 729 O O . PHE A 1 90 ? 7.803 -11.960 16.998 1.00 92.75 90 PHE A O 1
ATOM 736 N N . ARG A 1 91 ? 6.608 -12.044 18.903 1.00 92.69 91 ARG A N 1
ATOM 737 C CA . ARG A 1 91 ? 7.069 -13.384 19.310 1.00 92.69 91 ARG A CA 1
ATOM 738 C C . ARG A 1 91 ? 6.268 -14.508 18.656 1.00 92.69 91 ARG A C 1
ATOM 740 O O . ARG A 1 91 ? 6.775 -15.612 18.519 1.00 92.69 91 ARG A O 1
ATOM 747 N N . THR A 1 92 ? 5.020 -14.228 18.288 1.00 95.19 92 THR A N 1
ATOM 748 C CA . THR A 1 92 ? 4.093 -15.185 17.680 1.00 95.19 92 THR A CA 1
ATOM 749 C C . THR A 1 92 ? 3.291 -14.506 16.577 1.00 95.19 92 THR A C 1
ATOM 751 O O . THR A 1 92 ? 3.035 -13.299 16.631 1.00 95.19 92 THR A O 1
ATOM 754 N N . GLU A 1 93 ? 2.857 -15.291 15.594 1.00 94.75 93 GLU A N 1
ATOM 755 C CA . GLU A 1 93 ? 1.972 -14.824 14.523 1.00 94.75 93 GLU A CA 1
ATOM 756 C C . GLU A 1 93 ? 0.618 -14.355 15.071 1.00 94.75 93 GLU A C 1
ATOM 758 O O . GLU A 1 93 ? 0.136 -13.290 14.698 1.00 94.75 93 GLU A O 1
ATOM 763 N N . SER A 1 94 ? 0.060 -15.074 16.052 1.00 96.44 94 SER A N 1
ATOM 764 C CA . SER A 1 94 ? -1.168 -14.668 16.752 1.00 96.44 94 SER A CA 1
ATOM 765 C C . SER A 1 94 ? -1.046 -13.272 17.383 1.00 96.44 94 SER A C 1
ATOM 767 O O . SER A 1 94 ? -1.923 -12.423 17.210 1.00 96.44 94 SER A O 1
ATOM 769 N N . GLY A 1 95 ? 0.086 -12.973 18.035 1.00 93.19 95 GLY A N 1
ATOM 770 C CA . GLY A 1 95 ? 0.357 -11.643 18.586 1.00 93.19 95 GLY A CA 1
ATOM 771 C C . GLY A 1 95 ? 0.448 -10.551 17.517 1.00 93.19 95 GLY A C 1
ATOM 772 O 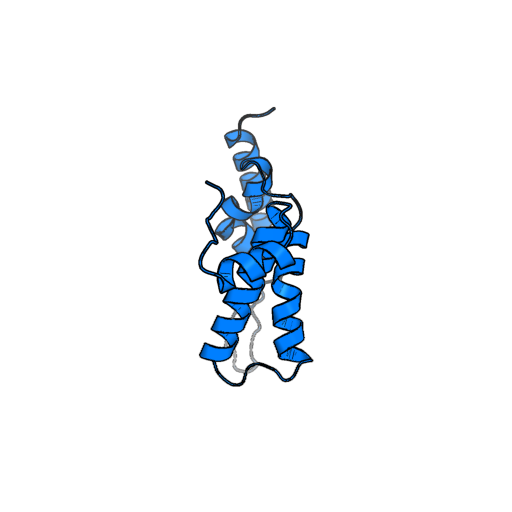O . GLY A 1 95 ? -0.051 -9.442 17.720 1.00 93.19 95 GLY A O 1
ATOM 773 N N . ALA A 1 96 ? 1.042 -10.865 16.363 1.00 93.31 96 ALA A N 1
ATOM 774 C CA . ALA A 1 96 ? 1.075 -9.957 15.219 1.00 93.31 96 ALA A CA 1
ATOM 775 C C . ALA A 1 96 ? -0.331 -9.714 14.644 1.00 93.31 96 ALA A C 1
ATOM 777 O O . ALA A 1 96 ? -0.680 -8.571 14.352 1.00 93.31 96 ALA A O 1
ATOM 778 N N . GLY A 1 97 ? -1.159 -10.758 14.558 1.00 94.69 97 GLY A N 1
ATOM 779 C CA . GLY A 1 97 ? -2.547 -10.671 14.107 1.00 94.69 97 GLY A CA 1
ATOM 780 C C . GLY A 1 97 ? -3.413 -9.788 15.007 1.00 94.69 97 GLY A C 1
ATOM 781 O O . GLY A 1 97 ? -4.128 -8.919 14.510 1.00 94.69 97 GLY A O 1
ATOM 782 N N . MET A 1 98 ? -3.299 -9.930 16.334 1.00 93.81 98 MET A N 1
ATOM 783 C CA . MET A 1 98 ? -3.996 -9.050 17.284 1.00 93.81 98 MET A CA 1
ATOM 784 C C . MET A 1 98 ? -3.579 -7.585 17.113 1.00 93.81 98 MET A C 1
ATOM 786 O O . MET A 1 98 ? -4.429 -6.696 17.053 1.00 93.81 98 MET A O 1
ATOM 790 N N . TYR A 1 99 ? -2.275 -7.327 16.971 1.00 92.75 99 TYR A N 1
ATOM 791 C CA . TYR A 1 99 ? -1.762 -5.977 16.742 1.00 92.75 99 TYR A CA 1
ATOM 792 C C . TYR A 1 99 ? -2.267 -5.377 15.423 1.00 92.75 99 TYR A C 1
ATOM 794 O O . TYR A 1 99 ? -2.677 -4.214 15.393 1.00 92.75 99 TYR A O 1
ATOM 802 N N . ALA A 1 100 ? -2.260 -6.161 14.342 1.00 92.62 100 ALA A N 1
ATOM 803 C CA . ALA A 1 100 ? -2.766 -5.743 13.040 1.00 92.62 100 ALA A CA 1
ATOM 804 C C . ALA A 1 100 ? -4.265 -5.419 13.100 1.00 92.62 100 ALA A C 1
ATOM 806 O O . ALA A 1 100 ? -4.682 -4.391 12.572 1.00 92.62 100 ALA A O 1
ATOM 807 N N . ARG A 1 101 ? -5.061 -6.231 13.810 1.00 92.81 101 ARG A N 1
ATOM 808 C CA . ARG A 1 101 ? -6.501 -6.000 13.993 1.00 92.81 101 ARG A CA 1
ATOM 809 C C . ARG A 1 101 ? -6.788 -4.687 14.720 1.00 92.81 101 ARG A C 1
ATOM 811 O O . ARG A 1 101 ? -7.593 -3.895 14.240 1.00 92.81 101 ARG A O 1
ATOM 818 N N . ILE A 1 102 ? -6.099 -4.427 15.833 1.00 92.38 102 ILE A N 1
ATOM 819 C CA . ILE A 1 102 ? -6.265 -3.184 16.606 1.00 92.38 102 ILE A CA 1
ATOM 820 C C . ILE A 1 102 ? -5.801 -1.974 15.785 1.00 92.38 102 ILE A C 1
ATOM 822 O O . 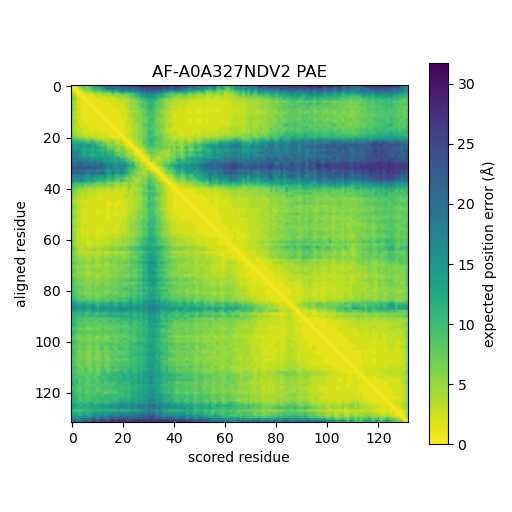ILE A 1 102 ? -6.502 -0.970 15.696 1.00 92.38 102 ILE A O 1
ATOM 826 N N . SER A 1 103 ? -4.638 -2.073 15.137 1.00 91.19 103 SER A N 1
ATOM 827 C CA . SER A 1 103 ? -4.090 -0.976 14.328 1.00 91.19 103 SER A CA 1
ATOM 828 C C . SER A 1 103 ? -4.969 -0.668 13.111 1.00 91.19 103 SER A C 1
ATOM 830 O O . SER A 1 103 ? -5.182 0.500 12.789 1.00 91.19 103 SER A O 1
ATOM 832 N N . GLY A 1 104 ? -5.514 -1.701 12.461 1.00 91.88 104 GLY A N 1
ATOM 833 C CA . GLY A 1 104 ? -6.448 -1.569 11.344 1.00 91.88 104 GLY A CA 1
ATOM 834 C C . GLY A 1 104 ? -7.761 -0.912 11.765 1.00 91.88 104 GLY A C 1
ATOM 835 O O . GLY A 1 104 ? -8.225 0.000 11.081 1.00 91.88 104 GLY A O 1
ATOM 836 N N . PHE A 1 105 ? -8.307 -1.290 12.926 1.00 93.00 105 PHE A N 1
ATOM 837 C CA . PHE A 1 105 ? -9.472 -0.622 13.510 1.00 93.00 105 PHE A CA 1
ATOM 838 C C . PHE A 1 105 ? -9.206 0.874 13.721 1.00 93.00 105 PHE A C 1
ATOM 840 O O . PHE A 1 105 ? -9.925 1.710 13.181 1.00 93.00 105 PHE A O 1
ATOM 847 N N . ILE A 1 106 ? -8.108 1.224 14.401 1.00 92.06 106 ILE A N 1
ATOM 848 C CA . ILE A 1 106 ? -7.732 2.623 14.661 1.00 92.06 106 ILE A CA 1
ATOM 849 C C . ILE A 1 106 ? -7.549 3.417 13.357 1.00 92.06 106 ILE A C 1
ATOM 851 O O . ILE A 1 106 ? -8.025 4.547 13.257 1.00 92.06 106 ILE A O 1
ATOM 855 N N . SER A 1 107 ? -6.866 2.847 12.356 1.00 91.12 107 SER A N 1
ATOM 856 C CA . SER A 1 107 ? -6.688 3.487 11.042 1.00 91.12 107 SER A CA 1
ATOM 857 C C . SER A 1 107 ? -8.038 3.751 10.366 1.00 91.12 107 SER A C 1
ATOM 859 O O . SER A 1 107 ? -8.254 4.837 9.834 1.00 91.12 107 SER A O 1
ATOM 861 N N . THR A 1 108 ? -8.971 2.801 10.455 1.00 91.38 108 THR A N 1
ATOM 862 C CA . THR A 1 108 ? -10.317 2.920 9.874 1.00 91.38 108 THR A CA 1
ATOM 863 C C . THR A 1 108 ? -11.129 4.025 10.547 1.00 91.38 108 THR A C 1
ATOM 865 O O . THR A 1 108 ? -11.644 4.899 9.856 1.00 91.38 108 THR A O 1
ATOM 868 N N . MET A 1 109 ? -11.168 4.061 11.884 1.00 93.62 109 MET A N 1
ATOM 869 C CA . MET A 1 109 ? -11.872 5.116 12.630 1.00 93.62 109 MET A CA 1
ATOM 870 C C . MET A 1 109 ? -11.337 6.509 12.267 1.00 93.62 109 MET A C 1
ATOM 872 O O . MET A 1 109 ? -12.106 7.427 11.993 1.00 93.62 109 MET A O 1
ATOM 876 N N . ARG A 1 110 ? -10.007 6.655 12.160 1.00 90.31 110 ARG A N 1
ATOM 877 C CA . ARG A 1 110 ? -9.373 7.919 11.744 1.00 90.31 110 ARG A CA 1
ATOM 878 C C . ARG A 1 110 ? -9.742 8.329 10.320 1.00 90.31 110 ARG A C 1
ATOM 880 O O . ARG A 1 110 ? -9.967 9.511 10.085 1.00 90.31 110 ARG A O 1
ATOM 887 N N . LYS A 1 111 ? -9.795 7.381 9.378 1.00 87.31 111 LYS A N 1
ATOM 888 C CA . LYS A 1 111 ? -10.186 7.646 7.979 1.00 87.31 111 LYS A CA 1
ATOM 889 C C . LYS A 1 111 ? -11.632 8.125 7.874 1.00 87.31 111 LYS A C 1
ATOM 891 O O . LYS A 1 111 ? -11.913 9.011 7.078 1.00 87.31 111 LYS A O 1
ATOM 896 N N . ASN A 1 112 ? -12.505 7.613 8.738 1.00 89.81 112 ASN A N 1
ATOM 897 C CA . ASN A 1 112 ? -13.904 8.029 8.831 1.00 89.81 112 ASN A CA 1
ATOM 898 C C . ASN A 1 112 ? -14.116 9.270 9.714 1.00 89.81 112 ASN A C 1
ATOM 900 O O . ASN A 1 112 ? -15.252 9.600 10.037 1.00 89.81 112 ASN A O 1
ATOM 904 N N . SER A 1 113 ? -13.045 9.968 10.111 1.00 91.75 113 SER A N 1
ATOM 905 C CA . SER A 1 113 ? -13.105 11.150 10.986 1.00 91.75 113 SER A CA 1
ATOM 906 C C . SER A 1 113 ? -13.813 10.906 12.330 1.00 91.75 113 SER A C 1
ATOM 908 O O . SER A 1 113 ? -14.376 11.830 12.911 1.00 91.75 113 SER A O 1
ATOM 910 N N . GLN A 1 114 ? -13.774 9.671 12.839 1.00 92.88 114 GLN A N 1
ATOM 911 C CA . GLN A 1 114 ? -14.372 9.292 14.120 1.00 92.88 114 GLN A CA 1
ATOM 912 C C . GLN A 1 114 ? -13.372 9.430 15.274 1.00 92.88 114 GLN A C 1
ATOM 914 O O . GLN A 1 114 ? -12.150 9.320 15.095 1.00 92.88 114 GLN A O 1
ATOM 919 N N . ASN A 1 115 ? -13.888 9.641 16.489 1.00 94.38 115 ASN A N 1
ATOM 920 C CA . ASN A 1 115 ? -13.062 9.662 17.689 1.00 94.38 115 ASN A CA 1
ATOM 921 C C . ASN A 1 115 ? -12.645 8.237 18.071 1.00 94.38 115 ASN A C 1
ATOM 923 O O . ASN A 1 115 ? -13.424 7.452 18.596 1.00 94.38 115 ASN A O 1
ATOM 927 N N . VAL A 1 116 ? -11.367 7.927 17.860 1.00 94.25 116 VAL A N 1
ATOM 928 C CA . VAL A 1 116 ? -10.795 6.601 18.130 1.00 94.25 116 VAL A CA 1
ATOM 929 C C . VAL A 1 116 ? -11.019 6.130 19.570 1.00 94.25 116 VAL A C 1
ATOM 931 O O . VAL A 1 116 ? -11.193 4.936 19.785 1.00 94.25 116 VAL A O 1
ATOM 934 N N . VAL A 1 117 ? -10.958 7.026 20.558 1.00 95.19 117 VAL A N 1
ATOM 935 C CA . VAL A 1 117 ? -11.088 6.638 21.972 1.00 95.19 117 VAL A CA 1
ATOM 936 C C . VAL A 1 117 ? -12.523 6.227 22.277 1.00 95.19 117 VAL A C 1
ATOM 938 O O . VAL A 1 117 ? -12.731 5.178 22.885 1.00 95.19 117 VAL A O 1
ATOM 941 N N . ASP A 1 118 ? -13.489 7.007 21.797 1.00 95.25 118 ASP A N 1
ATOM 942 C CA . ASP A 1 118 ? -14.912 6.726 21.984 1.00 95.25 118 ASP A CA 1
ATOM 943 C C . ASP A 1 118 ? -15.297 5.418 21.279 1.00 95.25 118 ASP A C 1
ATOM 945 O O . ASP A 1 118 ? -15.983 4.577 21.856 1.00 95.25 118 ASP A O 1
ATOM 949 N N . GLU A 1 119 ? -14.765 5.185 20.077 1.00 95.19 119 GLU A N 1
ATOM 950 C CA . GLU A 1 119 ? -15.023 3.954 19.324 1.00 95.19 119 GLU A CA 1
ATOM 951 C C . GLU A 1 119 ? -14.337 2.722 19.928 1.00 95.19 119 GLU A C 1
ATOM 953 O O . GLU A 1 119 ? -14.871 1.616 19.909 1.00 95.19 119 GLU A O 1
ATOM 958 N N . LEU A 1 120 ? -13.158 2.876 20.533 1.00 94.69 120 LEU A N 1
ATOM 959 C CA . LEU A 1 120 ? -12.567 1.788 21.315 1.00 94.69 120 LEU A CA 1
ATOM 960 C C . LEU A 1 120 ? -13.412 1.477 22.555 1.00 94.69 120 LEU A C 1
ATOM 962 O O . LEU A 1 120 ? -13.589 0.305 22.888 1.00 94.69 120 LEU A O 1
ATOM 966 N N . ALA A 1 121 ? -13.946 2.500 23.226 1.00 95.56 121 ALA A N 1
ATOM 967 C CA . ALA A 1 121 ? -14.835 2.309 24.364 1.00 95.56 121 ALA A CA 1
ATOM 968 C C . ALA A 1 121 ? -16.134 1.600 23.948 1.00 95.56 121 ALA A C 1
ATOM 970 O O . ALA A 1 121 ? -16.540 0.657 24.627 1.00 95.56 121 ALA A O 1
ATOM 971 N N . SER A 1 122 ? -16.725 1.975 22.809 1.00 95.06 122 SER A N 1
ATOM 972 C CA . SER A 1 122 ? -17.950 1.360 22.282 1.00 95.06 122 SER A CA 1
ATOM 973 C C . SER A 1 122 ? -17.751 -0.115 21.903 1.00 95.06 122 SER A C 1
ATOM 975 O O . SER A 1 122 ? -18.630 -0.950 22.137 1.00 95.06 122 SER A O 1
ATOM 977 N N . VAL A 1 123 ? -16.574 -0.475 21.373 1.00 95.06 123 VAL A N 1
ATOM 978 C CA . VAL A 1 123 ? -16.211 -1.876 21.101 1.00 95.06 123 VAL A 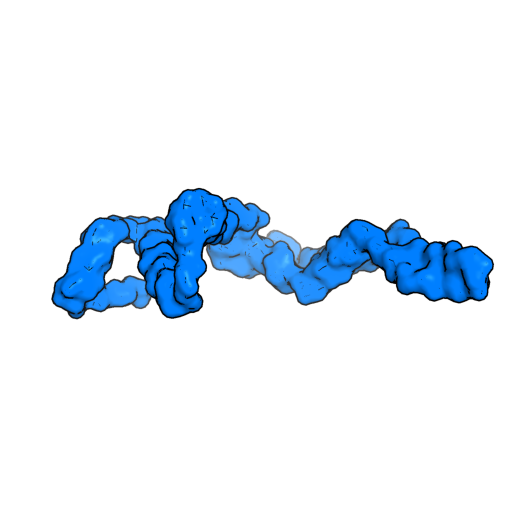CA 1
ATOM 979 C C . VAL A 1 123 ? -16.135 -2.675 22.398 1.00 95.06 123 VAL A C 1
ATOM 981 O O . VAL A 1 123 ? -16.643 -3.794 22.461 1.00 95.06 123 VAL A O 1
ATOM 984 N N . LEU A 1 124 ? -15.528 -2.108 23.443 1.00 94.25 124 LEU A N 1
ATOM 985 C CA . LEU A 1 124 ? -15.380 -2.774 24.739 1.00 94.25 124 LEU A CA 1
ATOM 986 C C . LEU A 1 124 ? -16.711 -2.907 25.495 1.00 94.25 124 LEU A C 1
ATOM 988 O O . LEU A 1 124 ? -16.894 -3.891 26.209 1.00 94.25 124 LEU A O 1
ATOM 992 N N . SER A 1 125 ? -17.644 -1.966 25.324 1.00 95.94 125 SER A N 1
ATOM 993 C CA . SER A 1 125 ? -18.999 -2.043 25.892 1.00 95.94 125 SER A CA 1
ATOM 994 C C . SER A 1 125 ? -19.967 -2.901 25.073 1.00 95.94 125 SER A C 1
ATOM 996 O O . SER A 1 125 ? -21.103 -3.102 25.497 1.00 95.94 125 SER A O 1
ATOM 998 N N . GLY A 1 126 ? -19.548 -3.406 23.907 1.00 94.81 126 GLY A N 1
ATOM 999 C CA . GLY A 1 126 ? -20.385 -4.223 23.023 1.00 94.81 126 GLY A CA 1
ATOM 1000 C C . GLY A 1 126 ? -21.460 -3.438 22.264 1.00 94.81 126 GLY A C 1
ATOM 1001 O O . GLY A 1 126 ? -22.372 -4.044 21.710 1.00 94.81 126 GLY A O 1
ATOM 1002 N N . SER A 1 127 ? -21.364 -2.107 22.231 1.00 93.94 127 SER A N 1
ATOM 1003 C CA . SER A 1 127 ? -22.321 -1.220 21.555 1.00 93.94 127 SER A CA 1
ATOM 1004 C C . SER A 1 127 ? -21.814 -0.680 20.214 1.00 93.94 127 SER A C 1
ATOM 1006 O O . SER A 1 127 ? -22.515 0.101 19.575 1.00 93.94 127 SER A O 1
ATOM 1008 N N . PHE A 1 128 ? -20.606 -1.059 19.789 1.00 92.94 128 PHE A N 1
ATOM 1009 C CA . PHE A 1 128 ? -20.034 -0.631 18.512 1.00 92.94 128 PHE A CA 1
ATOM 1010 C C . PHE A 1 128 ? -20.845 -1.139 17.318 1.00 92.94 128 PHE A C 1
ATOM 1012 O O . PHE A 1 128 ? -21.198 -2.318 17.236 1.00 92.94 128 PHE A O 1
ATOM 1019 N N . GLN A 1 129 ? -21.060 -0.253 16.351 1.00 88.81 129 GLN A N 1
ATOM 1020 C CA . GLN A 1 129 ? -21.661 -0.573 15.065 1.00 88.81 129 GLN A CA 1
ATOM 1021 C C . GLN A 1 129 ? -20.864 0.101 13.956 1.00 88.81 129 GLN A C 1
ATOM 1023 O O . GLN A 1 129 ? -20.391 1.226 14.103 1.00 88.81 129 GLN A O 1
ATOM 1028 N N . TRP A 1 130 ? -20.725 -0.590 12.828 1.00 86.12 130 TRP A N 1
ATOM 1029 C CA . TRP A 1 130 ? -20.140 0.024 11.647 1.00 86.12 130 TRP A CA 1
ATOM 1030 C C . TRP A 1 130 ? -21.086 1.092 11.109 1.00 86.12 130 TRP A C 1
ATOM 1032 O O . TRP A 1 130 ? -22.277 0.837 10.948 1.00 86.12 130 TRP A O 1
ATOM 1042 N N . ALA A 1 131 ? -20.537 2.263 10.797 1.00 73.44 131 ALA A N 1
ATOM 1043 C CA . ALA A 1 131 ? -21.234 3.237 9.975 1.00 73.44 131 ALA A CA 1
ATOM 1044 C C . ALA A 1 131 ? -21.399 2.634 8.569 1.00 73.44 131 ALA A C 1
ATOM 1046 O O . ALA A 1 131 ? -20.418 2.518 7.832 1.00 73.44 131 ALA A O 1
ATOM 1047 N N . THR A 1 132 ? -22.607 2.159 8.264 1.00 58.66 132 THR A N 1
ATOM 1048 C CA . THR A 1 132 ? -23.055 1.792 6.909 1.00 58.66 132 THR A CA 1
ATOM 1049 C C . THR A 1 132 ? -23.382 3.017 6.083 1.00 58.66 132 THR A C 1
ATOM 1051 O O . THR A 1 132 ? -23.983 3.951 6.662 1.00 58.66 132 THR A O 1
#

Organism: NCBI:txid2183553

Mean predicted aligned error: 7.71 Å